Protein AF-A0A1H6C668-F1 (afdb_monomer_lite)

Foldseek 3Di:
DWAWPDKDWDDWDQDPNKIKTWIWTDTPPDPFIKIWIWIQPPDPPVDDDPDARPIATDWMWTQPPPVPDPPPD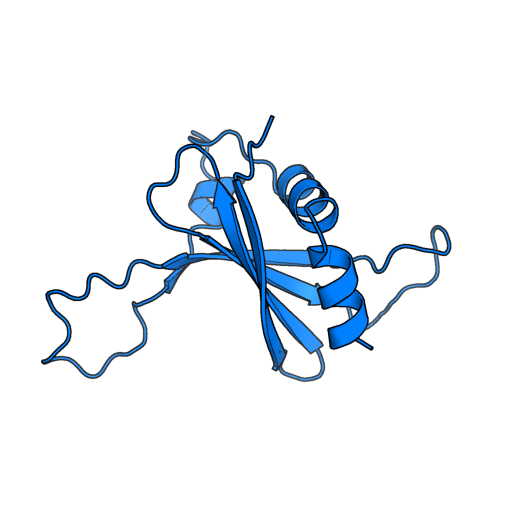PDPPPRTHGCRCVCDVDPPNVVPDHRVVVVVCNCPGDCHVVVCVVSVD

Secondary structure (DSSP, 8-state):
---EEEEEEEEEEEETTEEEEEEEEEETT-SS-EEEEEE--S-----S-TT---PEEEEEEEE---TTS-SS---TTSSEEE-HIIIII-TT-TT---HHHHHHHHHHSTTHHHHHHHHT-

pLDDT: mean 71.66, std 15.41, range [38.56, 89.88]

Sequence (121 aa):
MTNIKHARVTRITNHKDTKVADVEFAVEGFDKPLLAKFEKPHEASSSGSAGEASFKLGPVYRNDADLALDWYNNNLHDAYEDITAELFYSSTNLYGLQKDQLEASLLEHGDVKRELEEGFS

Radius of gyration: 15.55 Å; chains: 1; bounding box: 36×43×34 Å

Structure (mmCIF, N/CA/C/O backbone):
data_AF-A0A1H6C668-F1
#
_entry.id   AF-A0A1H6C668-F1
#
loop_
_atom_site.group_PDB
_atom_site.id
_atom_site.type_symbol
_atom_site.label_atom_id
_atom_site.label_alt_id
_atom_site.label_comp_id
_atom_site.label_asym_id
_atom_site.label_entity_id
_atom_site.label_seq_id
_atom_site.pdbx_PDB_ins_code
_atom_site.Cartn_x
_atom_site.Cartn_y
_atom_site.Cartn_z
_atom_site.occupancy
_atom_site.B_iso_or_equiv
_atom_site.auth_seq_id
_atom_site.auth_comp_id
_atom_site.auth_asym_id
_atom_site.auth_atom_id
_atom_site.pdbx_PDB_model_num
ATOM 1 N N . MET A 1 1 ? -0.512 10.952 -16.041 1.00 51.19 1 MET A N 1
ATOM 2 C CA . MET A 1 1 ? -1.691 10.258 -15.486 1.00 51.19 1 MET A CA 1
ATOM 3 C C . MET A 1 1 ? -1.217 8.893 -15.048 1.00 51.19 1 MET A C 1
ATOM 5 O O . MET A 1 1 ? -0.688 8.169 -15.882 1.00 51.19 1 MET A O 1
ATOM 9 N N . THR A 1 2 ? -1.311 8.591 -13.758 1.00 63.50 2 THR A N 1
ATOM 10 C CA . THR A 1 2 ? -0.965 7.271 -13.227 1.00 63.50 2 THR A CA 1
ATOM 11 C C . THR A 1 2 ? -2.003 6.271 -13.710 1.00 63.50 2 THR A C 1
ATOM 13 O O . THR A 1 2 ? -3.163 6.362 -13.320 1.00 63.50 2 THR A O 1
ATOM 16 N N . ASN A 1 3 ? -1.614 5.352 -14.589 1.00 74.38 3 ASN A N 1
ATOM 17 C CA . ASN A 1 3 ? -2.539 4.364 -15.130 1.00 74.38 3 ASN A CA 1
ATOM 18 C C . ASN A 1 3 ? -2.513 3.123 -14.233 1.00 74.38 3 ASN A C 1
ATOM 20 O O . ASN A 1 3 ? -1.665 2.240 -14.389 1.00 74.38 3 ASN A O 1
ATOM 24 N N . ILE A 1 4 ? -3.405 3.097 -13.243 1.00 82.56 4 ILE A N 1
ATOM 25 C CA . ILE A 1 4 ? -3.594 1.928 -12.384 1.00 82.56 4 ILE A CA 1
ATOM 26 C C . ILE A 1 4 ? -4.446 0.922 -13.159 1.00 82.56 4 ILE A C 1
ATOM 28 O O . ILE A 1 4 ? -5.573 1.214 -13.549 1.00 82.56 4 ILE A O 1
ATOM 32 N N . LYS A 1 5 ? -3.881 -0.256 -13.426 1.00 84.69 5 LYS A N 1
ATOM 33 C CA . LYS A 1 5 ? -4.561 -1.348 -14.134 1.00 84.69 5 LYS A CA 1
ATOM 34 C C . LYS A 1 5 ? -5.534 -2.088 -13.224 1.00 84.69 5 LYS A C 1
ATOM 36 O O . LYS A 1 5 ? -6.561 -2.575 -13.688 1.00 84.69 5 LYS A O 1
ATOM 41 N N . HIS A 1 6 ? -5.165 -2.228 -11.955 1.00 84.81 6 HIS A N 1
ATOM 42 C CA . HIS A 1 6 ? -5.969 -2.890 -10.939 1.00 84.81 6 HIS A CA 1
ATOM 43 C C . HIS A 1 6 ? -5.541 -2.414 -9.553 1.00 84.81 6 HIS A C 1
ATOM 45 O O . HIS A 1 6 ? -4.350 -2.183 -9.343 1.00 84.81 6 HIS A O 1
ATOM 51 N N . ALA A 1 7 ? -6.479 -2.326 -8.613 1.00 88.19 7 ALA A N 1
ATOM 52 C CA . ALA A 1 7 ? -6.204 -2.165 -7.191 1.00 88.19 7 ALA A CA 1
ATOM 53 C C . ALA A 1 7 ? -7.225 -2.958 -6.368 1.00 88.19 7 ALA A C 1
ATOM 55 O O . ALA A 1 7 ? -8.405 -2.985 -6.715 1.00 88.19 7 ALA A O 1
ATOM 56 N N . ARG A 1 8 ? -6.764 -3.606 -5.297 1.00 88.56 8 ARG A N 1
ATOM 57 C CA . ARG A 1 8 ? -7.602 -4.378 -4.371 1.00 88.56 8 ARG A CA 1
ATOM 58 C C . ARG A 1 8 ? -7.037 -4.362 -2.961 1.00 88.56 8 ARG A C 1
ATOM 60 O O . ARG A 1 8 ? -5.817 -4.382 -2.782 1.00 88.56 8 ARG A O 1
ATOM 67 N N . VAL A 1 9 ? -7.906 -4.401 -1.957 1.00 88.75 9 VAL A N 1
ATOM 68 C CA . VAL A 1 9 ? -7.463 -4.607 -0.576 1.00 88.75 9 VAL A CA 1
ATOM 69 C C . VAL A 1 9 ? -7.150 -6.091 -0.382 1.00 88.75 9 VAL A C 1
ATOM 71 O O . VAL 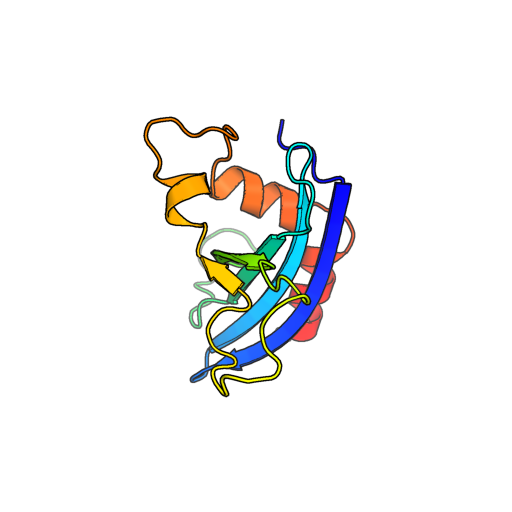A 1 9 ? -7.995 -6.952 -0.603 1.00 88.75 9 VAL A O 1
ATOM 74 N N . THR A 1 10 ? -5.918 -6.424 -0.001 1.00 85.25 10 THR A N 1
ATOM 75 C CA . THR A 1 10 ? -5.507 -7.827 0.188 1.00 85.25 10 THR A CA 1
ATOM 76 C C . THR A 1 10 ? -5.561 -8.252 1.640 1.00 85.25 10 THR A C 1
ATOM 78 O O . THR A 1 10 ? -5.867 -9.406 1.947 1.00 85.25 10 THR A O 1
ATOM 81 N N . ARG A 1 11 ? -5.253 -7.331 2.552 1.00 83.12 11 ARG A N 1
ATOM 82 C CA . ARG A 1 11 ? -5.180 -7.630 3.975 1.00 83.12 11 ARG A CA 1
ATOM 83 C C . ARG A 1 11 ? -5.524 -6.408 4.794 1.00 83.12 11 ARG A C 1
ATOM 85 O O . ARG A 1 11 ? -5.121 -5.304 4.466 1.00 83.12 11 ARG A O 1
ATOM 92 N N . ILE A 1 12 ? -6.212 -6.622 5.907 1.00 85.06 12 ILE A N 1
ATOM 93 C CA . ILE A 1 12 ? -6.452 -5.596 6.918 1.00 85.06 12 ILE A CA 1
ATOM 94 C C . ILE A 1 12 ? -5.993 -6.170 8.249 1.00 85.06 12 ILE A C 1
ATOM 96 O O . ILE A 1 12 ? -6.313 -7.304 8.607 1.00 85.06 12 ILE A O 1
ATOM 100 N N . THR A 1 13 ? -5.172 -5.412 8.958 1.00 81.31 13 THR A N 1
ATOM 101 C CA . THR A 1 13 ? -4.471 -5.852 10.159 1.00 81.31 13 THR A CA 1
ATOM 102 C C . THR A 1 13 ? -4.449 -4.740 11.190 1.00 81.31 13 THR A C 1
ATOM 104 O O . THR A 1 13 ? -4.266 -3.573 10.868 1.00 81.31 13 THR A O 1
ATOM 107 N N . ASN A 1 14 ? -4.580 -5.110 12.459 1.00 80.00 14 ASN A N 1
ATOM 108 C CA . ASN A 1 14 ? -4.424 -4.169 13.560 1.00 80.00 14 ASN A CA 1
ATOM 109 C C . ASN A 1 14 ? -2.975 -4.221 14.036 1.00 80.00 14 ASN A C 1
ATOM 111 O O . ASN A 1 14 ? -2.523 -5.252 14.537 1.00 80.00 14 ASN A O 1
ATOM 115 N N . HIS A 1 15 ? -2.240 -3.126 13.873 1.00 71.88 15 HIS A N 1
ATOM 116 C CA . HIS A 1 15 ? -0.862 -3.007 14.324 1.00 71.88 15 HIS A CA 1
ATOM 117 C C . HIS A 1 15 ? -0.751 -1.900 15.373 1.00 71.88 15 HIS A C 1
ATOM 119 O O . HIS A 1 15 ? -0.854 -0.720 15.054 1.00 71.88 15 HIS A O 1
ATOM 125 N N . LYS A 1 16 ? -0.500 -2.293 16.631 1.00 66.50 16 LYS A N 1
ATOM 126 C CA . LYS A 1 16 ? -0.309 -1.378 17.775 1.00 66.50 16 LYS A CA 1
ATOM 127 C C . LYS A 1 16 ? -1.438 -0.346 17.922 1.00 66.50 16 LYS A C 1
ATOM 129 O O . LYS A 1 16 ? -1.162 0.843 18.009 1.00 66.50 16 LYS A O 1
ATOM 134 N N . ASP A 1 17 ? -2.685 -0.819 17.936 1.00 71.06 17 ASP A N 1
ATOM 135 C CA . ASP A 1 17 ? -3.907 0.006 18.042 1.00 71.06 17 ASP A CA 1
ATOM 136 C C . ASP A 1 17 ? -4.258 0.830 16.784 1.00 71.06 17 ASP A C 1
ATOM 138 O O . ASP A 1 17 ? -5.356 1.362 16.665 1.00 71.06 17 ASP A O 1
ATOM 142 N N . THR A 1 18 ? -3.385 0.839 15.774 1.00 72.94 18 THR A N 1
ATOM 143 C CA . THR A 1 18 ? -3.674 1.422 14.462 1.00 72.94 18 THR A CA 1
ATOM 144 C C . THR A 1 18 ? -4.175 0.344 13.507 1.00 72.94 18 THR A C 1
ATOM 146 O O . THR A 1 18 ? -3.514 -0.677 13.292 1.00 72.94 18 THR A O 1
ATOM 149 N N . LYS A 1 19 ? -5.337 0.569 12.889 1.00 80.50 19 LYS A N 1
ATOM 150 C CA . LYS A 1 19 ? -5.782 -0.245 11.755 1.00 80.50 19 LYS A CA 1
ATOM 151 C C . LYS A 1 19 ? -4.915 0.081 10.537 1.00 80.50 19 LYS A C 1
ATOM 153 O O . LYS A 1 19 ? -4.741 1.250 10.193 1.00 80.50 19 LYS A O 1
ATOM 158 N N . VAL A 1 20 ? -4.368 -0.950 9.904 1.00 85.38 20 VAL A N 1
ATOM 159 C CA . VAL A 1 20 ? -3.525 -0.854 8.710 1.00 85.38 20 VAL A CA 1
ATOM 160 C C . VAL A 1 20 ? -4.037 -1.844 7.675 1.00 85.38 20 VAL A C 1
ATOM 162 O O . VAL A 1 20 ? -4.244 -3.014 7.988 1.00 85.38 20 VAL A O 1
ATOM 165 N N . ALA A 1 21 ? -4.198 -1.403 6.439 1.00 87.94 21 ALA A N 1
ATOM 166 C CA . ALA A 1 21 ? -4.525 -2.256 5.314 1.00 87.94 21 ALA A CA 1
ATOM 167 C C . ALA A 1 21 ? -3.400 -2.295 4.298 1.00 87.94 21 ALA A C 1
ATOM 169 O O . ALA A 1 21 ? -2.687 -1.320 4.099 1.00 87.94 21 ALA A O 1
ATOM 170 N N . ASP A 1 22 ? -3.279 -3.435 3.646 1.00 88.12 22 ASP A N 1
ATOM 171 C CA . ASP A 1 22 ? -2.402 -3.659 2.521 1.00 88.12 22 ASP A CA 1
ATOM 172 C C . ASP A 1 22 ? -3.270 -3.662 1.257 1.00 88.12 22 ASP A C 1
ATOM 174 O O . ASP A 1 22 ? -4.212 -4.450 1.127 1.00 88.12 22 ASP A O 1
ATOM 178 N N . VAL A 1 23 ? -2.967 -2.756 0.335 1.00 89.06 23 VAL A N 1
ATOM 179 C CA . VAL A 1 23 ? -3.648 -2.592 -0.950 1.00 89.06 23 VAL A CA 1
ATOM 180 C C . VAL A 1 23 ? -2.679 -2.993 -2.042 1.00 89.06 23 VAL A C 1
ATOM 182 O O . VAL A 1 23 ? -1.653 -2.351 -2.240 1.00 89.06 23 VAL A O 1
ATOM 185 N N . GLU A 1 24 ? -2.990 -4.067 -2.752 1.00 89.88 24 GLU A N 1
ATOM 186 C CA . GLU A 1 24 ? -2.210 -4.492 -3.907 1.00 89.88 24 GLU A CA 1
ATOM 187 C C . GLU A 1 24 ? -2.719 -3.773 -5.148 1.00 89.88 24 GLU A C 1
ATOM 189 O O . GLU A 1 24 ? -3.922 -3.750 -5.407 1.00 89.88 24 GLU A O 1
ATOM 194 N N . PHE A 1 25 ? -1.812 -3.201 -5.930 1.00 88.19 25 PHE A N 1
ATOM 195 C CA . PHE A 1 25 ? -2.151 -2.482 -7.143 1.00 88.19 25 PHE A CA 1
ATOM 196 C C . PHE A 1 25 ? -1.107 -2.682 -8.240 1.00 88.19 25 PHE A C 1
ATOM 198 O O . PHE A 1 25 ? 0.087 -2.812 -7.988 1.00 88.19 25 PHE A O 1
ATOM 205 N N . ALA A 1 26 ? -1.564 -2.701 -9.486 1.00 87.06 26 ALA A N 1
ATOM 206 C CA . ALA A 1 26 ? -0.718 -2.804 -10.664 1.00 87.06 26 ALA A CA 1
ATOM 207 C C . ALA A 1 26 ? -0.729 -1.471 -11.410 1.00 87.06 26 ALA A C 1
ATOM 209 O O . ALA A 1 26 ? -1.796 -0.961 -11.750 1.00 87.06 26 ALA A O 1
ATOM 210 N N . VAL A 1 27 ? 0.449 -0.921 -11.697 1.00 83.56 27 VAL A N 1
ATOM 211 C CA . VAL A 1 27 ? 0.604 0.328 -12.455 1.00 83.56 27 VAL A CA 1
ATOM 212 C C . VAL A 1 27 ? 1.284 0.034 -13.780 1.00 83.56 27 VAL A C 1
ATOM 214 O O . VAL A 1 27 ? 2.177 -0.807 -13.874 1.00 83.56 27 VAL A O 1
ATOM 217 N N . GLU A 1 28 ? 0.859 0.730 -14.825 1.00 79.62 28 GLU A N 1
ATOM 218 C CA . GLU A 1 28 ? 1.531 0.686 -16.116 1.00 79.62 28 GLU A CA 1
ATOM 219 C C . GLU A 1 28 ? 2.994 1.148 -16.000 1.00 79.62 28 GLU A C 1
ATOM 221 O O . GLU A 1 28 ? 3.270 2.253 -15.542 1.00 79.62 28 GLU A O 1
ATOM 226 N N . GLY A 1 29 ? 3.929 0.276 -16.387 1.00 76.50 29 GLY A N 1
ATOM 227 C CA . GLY A 1 29 ? 5.373 0.472 -16.205 1.00 76.50 29 GLY A CA 1
ATOM 228 C C . GLY A 1 29 ? 6.009 -0.514 -15.221 1.00 76.50 29 GLY A C 1
ATOM 229 O O . GLY A 1 29 ? 7.213 -0.737 -15.296 1.00 76.50 29 GLY A O 1
ATOM 230 N N . PHE A 1 30 ? 5.207 -1.162 -14.370 1.00 76.38 30 PHE A N 1
ATOM 231 C CA . PHE A 1 30 ? 5.654 -2.246 -13.496 1.00 76.38 30 PHE A CA 1
ATOM 232 C C . PHE A 1 30 ? 5.222 -3.603 -14.056 1.00 76.38 30 PHE A C 1
ATOM 234 O O . PHE A 1 30 ? 4.077 -3.779 -14.475 1.00 76.38 30 PHE A O 1
ATOM 241 N N . ASP A 1 31 ? 6.147 -4.563 -14.059 1.00 76.06 31 ASP A N 1
ATOM 242 C CA . ASP A 1 31 ? 5.884 -5.941 -14.497 1.00 76.06 31 ASP A CA 1
ATOM 243 C C . ASP A 1 31 ? 5.161 -6.757 -13.408 1.00 76.06 31 ASP A C 1
ATOM 245 O O . ASP A 1 31 ? 4.307 -7.595 -13.694 1.00 76.06 31 ASP A O 1
ATOM 249 N N . LYS A 1 32 ? 5.446 -6.443 -12.137 1.00 81.88 32 LYS A N 1
ATOM 250 C CA . LYS A 1 32 ? 4.861 -7.076 -10.949 1.00 81.88 32 LYS A CA 1
ATOM 251 C C . LYS A 1 32 ? 3.921 -6.108 -10.211 1.00 81.88 32 LYS A C 1
ATOM 253 O O . LYS A 1 32 ? 4.153 -4.897 -10.249 1.00 81.88 32 LYS A O 1
ATOM 258 N N . PRO A 1 33 ? 2.882 -6.610 -9.519 1.00 85.25 33 PRO A N 1
ATOM 259 C CA . PRO A 1 33 ? 2.043 -5.776 -8.667 1.00 85.25 33 PRO A CA 1
ATOM 260 C C . PRO A 1 33 ? 2.835 -5.216 -7.475 1.00 85.25 33 PRO A C 1
ATOM 262 O O . PRO A 1 33 ? 3.775 -5.833 -6.969 1.00 85.25 33 PRO A O 1
ATOM 265 N N . LEU A 1 34 ? 2.424 -4.032 -7.034 1.00 87.06 34 LEU A N 1
ATOM 266 C CA . LEU A 1 34 ? 2.949 -3.316 -5.878 1.00 87.06 34 LEU A CA 1
ATOM 267 C C . LEU A 1 34 ? 1.958 -3.402 -4.718 1.00 87.06 34 LEU A C 1
ATOM 269 O O . LEU A 1 34 ? 0.768 -3.627 -4.920 1.00 87.06 34 LEU A O 1
ATOM 273 N N . LEU A 1 35 ? 2.440 -3.192 -3.499 1.00 88.25 35 LEU A N 1
ATOM 274 C CA . LEU A 1 35 ? 1.654 -3.254 -2.276 1.00 88.25 35 LEU A CA 1
ATOM 275 C C . LEU A 1 35 ? 1.782 -1.938 -1.511 1.00 88.25 35 LEU A C 1
ATOM 2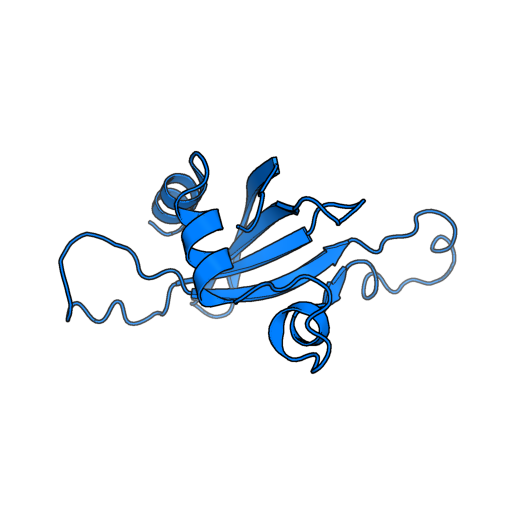77 O O . LEU A 1 35 ? 2.835 -1.630 -0.968 1.00 88.25 35 LEU A O 1
ATOM 281 N N . ALA A 1 36 ? 0.712 -1.161 -1.446 1.00 88.31 36 ALA A N 1
ATOM 282 C CA . ALA A 1 36 ? 0.627 0.063 -0.665 1.00 88.31 36 ALA A CA 1
ATOM 283 C C . ALA A 1 36 ? 0.046 -0.231 0.716 1.00 88.31 36 ALA A C 1
ATOM 285 O O . ALA A 1 36 ? -1.028 -0.820 0.825 1.00 88.31 36 ALA A O 1
ATOM 286 N N . LYS A 1 37 ? 0.703 0.237 1.777 1.00 88.00 37 LYS A N 1
ATOM 287 C CA . LYS A 1 37 ? 0.076 0.285 3.099 1.00 88.00 37 LYS A CA 1
ATOM 288 C C . LYS A 1 37 ? -0.830 1.498 3.209 1.00 88.00 37 LYS A C 1
ATOM 290 O O . LYS A 1 37 ? -0.429 2.593 2.847 1.00 88.00 37 LYS A O 1
ATOM 295 N N . PHE A 1 38 ? -2.013 1.317 3.770 1.00 87.62 38 PHE A N 1
ATOM 296 C CA . PHE A 1 38 ? -2.925 2.379 4.164 1.00 87.62 38 PHE A CA 1
ATOM 297 C C . PHE A 1 38 ? -3.148 2.311 5.661 1.00 87.62 38 PHE A C 1
ATOM 299 O O . PHE A 1 38 ? -3.450 1.255 6.209 1.00 87.62 38 PHE A O 1
ATOM 306 N N . GLU A 1 39 ? -3.016 3.441 6.332 1.00 85.81 39 GLU A N 1
ATOM 307 C CA . GLU A 1 39 ? -3.284 3.565 7.758 1.00 85.81 39 GLU A CA 1
ATOM 308 C C . GLU A 1 39 ? -4.425 4.554 7.985 1.00 85.81 39 GLU A C 1
ATOM 310 O O . GLU A 1 39 ? -4.573 5.547 7.268 1.00 85.81 39 GLU A O 1
ATOM 315 N N . LYS A 1 40 ? -5.244 4.279 9.000 1.00 79.12 40 LYS A N 1
ATOM 316 C CA . LYS A 1 40 ? -6.248 5.231 9.470 1.00 79.12 40 LYS A CA 1
ATOM 317 C C . LYS A 1 40 ? -5.664 5.935 10.687 1.00 79.12 40 LYS A C 1
ATOM 319 O O . LYS A 1 40 ? -5.412 5.258 11.687 1.00 79.12 40 LYS A O 1
ATOM 324 N N . PRO A 1 41 ? -5.418 7.254 10.626 1.00 67.75 41 PRO A N 1
ATOM 325 C CA . PRO A 1 41 ? -4.951 7.981 11.794 1.00 67.75 41 PRO A CA 1
ATOM 326 C C . PRO A 1 41 ? -5.971 7.821 12.930 1.00 67.75 41 PRO A C 1
ATOM 328 O O . PRO A 1 41 ? -7.176 7.958 12.720 1.00 67.75 41 PRO A O 1
ATOM 331 N N . HIS A 1 42 ? -5.476 7.497 14.129 1.00 56.31 42 HIS A N 1
ATOM 332 C CA . HIS A 1 42 ? -6.293 7.267 15.329 1.00 56.31 42 HIS A CA 1
ATOM 333 C C . HIS A 1 42 ? -7.171 8.491 15.655 1.00 56.31 42 HIS A C 1
ATOM 335 O O . HIS A 1 42 ? -8.286 8.358 16.160 1.00 56.31 42 HIS A O 1
ATOM 341 N N . GLU A 1 43 ? -6.710 9.692 15.317 1.00 51.97 43 GLU A N 1
ATOM 342 C CA . GLU A 1 43 ? -7.529 10.892 15.363 1.00 51.97 43 GLU A CA 1
ATOM 343 C C . GLU A 1 43 ? -8.138 11.129 13.985 1.00 51.97 43 GLU A C 1
ATOM 345 O O . GLU A 1 43 ? -7.570 11.819 13.138 1.00 51.97 43 GLU A O 1
ATOM 350 N N . ALA A 1 44 ? -9.337 10.587 13.770 1.00 50.62 44 ALA A N 1
ATOM 351 C CA . ALA A 1 44 ? -10.289 11.220 12.873 1.00 50.62 44 ALA A CA 1
ATOM 352 C C . ALA A 1 44 ? -10.590 12.607 13.461 1.00 50.62 44 ALA A C 1
ATOM 354 O O . ALA A 1 44 ? -11.572 12.800 14.178 1.00 50.62 44 ALA A O 1
ATOM 355 N N . SER A 1 45 ? -9.683 13.562 13.237 1.00 44.00 45 SER A N 1
ATOM 356 C CA . SER A 1 45 ? -9.928 14.963 13.522 1.00 44.00 45 SER A CA 1
ATOM 357 C C . SER A 1 45 ? -11.052 15.359 12.585 1.00 44.00 45 SER A C 1
ATOM 359 O O . SER A 1 45 ? -10.860 15.609 11.399 1.00 44.00 45 SER A O 1
ATOM 361 N N . SER A 1 46 ? -12.264 15.299 13.125 1.00 51.44 46 SER A N 1
ATOM 362 C CA . SER A 1 46 ? -13.489 15.775 12.516 1.00 51.44 46 SER A CA 1
ATOM 363 C C . SER A 1 46 ? -13.397 17.299 12.421 1.00 51.44 46 SER A C 1
ATOM 365 O O . SER A 1 46 ? -14.052 18.028 13.158 1.00 51.44 46 SER A O 1
ATOM 367 N N . SER A 1 47 ? -12.511 17.786 11.559 1.00 46.72 47 SER A N 1
ATOM 368 C CA . SER A 1 47 ? -12.298 19.195 11.273 1.00 46.72 47 SER A CA 1
ATOM 369 C C . SER A 1 47 ? -11.870 19.321 9.816 1.00 46.72 47 SER A C 1
ATOM 371 O O . SER A 1 47 ? -10.691 19.412 9.490 1.00 46.72 47 SER A O 1
ATOM 373 N N . GLY A 1 48 ? -12.865 19.263 8.932 1.00 43.03 48 GLY A N 1
ATOM 374 C CA . GLY A 1 48 ? -12.687 19.489 7.502 1.00 43.03 48 GLY A CA 1
ATOM 375 C C . GLY A 1 48 ? -13.521 18.546 6.650 1.00 43.03 48 GLY A C 1
ATOM 376 O O . GLY A 1 48 ? -12.991 17.593 6.105 1.00 43.03 48 GLY A O 1
ATOM 377 N N . SER A 1 49 ? -14.812 18.861 6.524 1.00 38.56 49 SER A N 1
ATOM 378 C CA . SER A 1 49 ? -15.792 18.221 5.632 1.00 38.56 49 SER A CA 1
ATOM 379 C C . SER A 1 49 ? -16.175 16.777 5.980 1.00 38.56 49 SER A C 1
ATOM 381 O O . SER A 1 49 ? -15.413 15.827 5.851 1.00 38.56 49 SER A O 1
ATOM 383 N N . ALA A 1 50 ? -17.427 16.617 6.407 1.00 41.56 50 ALA A N 1
ATOM 384 C CA . ALA A 1 50 ? -18.074 15.325 6.560 1.00 41.56 50 ALA A CA 1
ATOM 385 C C . ALA A 1 50 ? -17.989 14.520 5.250 1.00 41.56 50 ALA A C 1
ATOM 387 O O . ALA A 1 50 ? -18.514 14.971 4.233 1.00 41.56 50 ALA A O 1
ATOM 388 N N . GLY A 1 51 ? -17.378 13.331 5.286 1.00 42.81 51 GLY A N 1
ATOM 389 C CA . GLY A 1 51 ? -17.620 12.305 4.267 1.00 42.81 51 GLY A CA 1
ATOM 390 C C . GLY A 1 51 ? -16.428 11.512 3.742 1.00 42.81 51 GLY A C 1
ATOM 391 O O . GLY A 1 51 ? -16.662 10.551 3.021 1.00 42.81 51 GLY A O 1
ATOM 392 N N . GLU A 1 52 ? -15.180 11.839 4.078 1.00 48.00 52 GLU A N 1
ATOM 393 C CA . GLU A 1 52 ? -14.043 11.056 3.577 1.00 48.00 52 GLU A CA 1
ATOM 394 C C . GLU A 1 52 ? -13.136 10.641 4.722 1.00 48.00 52 GLU A C 1
ATOM 396 O O . GLU A 1 52 ? -12.423 11.457 5.304 1.00 48.00 52 GLU A O 1
ATOM 401 N N . ALA A 1 53 ? -13.176 9.352 5.064 1.00 53.88 53 ALA A N 1
ATOM 402 C CA . ALA A 1 53 ? -12.133 8.739 5.864 1.00 53.88 53 ALA A CA 1
ATOM 403 C C . ALA A 1 53 ? -10.780 9.089 5.223 1.00 53.88 53 ALA A C 1
ATOM 405 O O . ALA A 1 53 ? -10.475 8.646 4.118 1.00 53.88 53 ALA A O 1
ATOM 406 N N . SER A 1 54 ? -10.001 9.945 5.888 1.00 65.25 54 SER A N 1
ATOM 407 C CA . SER A 1 54 ? -8.695 10.392 5.402 1.00 65.25 54 SER A CA 1
ATOM 408 C C . SER A 1 54 ? -7.684 9.263 5.618 1.00 65.25 54 SER A C 1
ATOM 410 O O . SER A 1 54 ? -6.888 9.290 6.558 1.00 65.25 54 SER A O 1
ATOM 412 N N . PHE A 1 55 ? -7.795 8.201 4.817 1.00 78.44 55 PHE A N 1
ATOM 413 C CA . PHE A 1 55 ? -6.804 7.134 4.776 1.00 78.44 55 PHE A CA 1
ATOM 414 C C . PHE A 1 55 ? -5.483 7.726 4.321 1.00 78.44 55 PHE A C 1
ATOM 416 O O . PHE A 1 55 ? -5.439 8.467 3.345 1.00 78.44 55 PHE A O 1
ATOM 423 N N . LYS A 1 56 ? -4.411 7.387 5.027 1.00 82.25 56 LYS A N 1
ATOM 424 C CA . LYS A 1 56 ? -3.081 7.874 4.700 1.00 82.25 56 LYS A CA 1
ATOM 425 C C . LYS A 1 56 ? -2.296 6.769 4.022 1.00 82.25 56 LYS A C 1
ATOM 427 O O . LYS A 1 56 ? -2.148 5.680 4.581 1.00 82.25 56 LYS A O 1
ATOM 432 N N . LEU A 1 57 ? -1.759 7.067 2.845 1.00 84.62 57 LEU A N 1
ATOM 433 C CA . LEU A 1 57 ? -0.828 6.194 2.155 1.00 84.62 57 LEU A CA 1
ATOM 434 C C . LEU A 1 57 ? 0.479 6.127 2.959 1.00 84.62 57 LEU A C 1
ATOM 436 O O . LEU A 1 57 ? 1.161 7.126 3.217 1.00 84.62 57 LEU A O 1
ATOM 440 N N . GLY A 1 58 ? 0.808 4.926 3.393 1.00 85.06 58 GLY A N 1
ATOM 441 C CA . GLY A 1 58 ? 2.046 4.546 4.046 1.00 85.06 58 GLY A CA 1
ATOM 442 C C . GLY A 1 58 ? 3.124 4.155 3.027 1.00 85.06 58 GLY A C 1
ATOM 443 O O . GLY A 1 58 ? 3.154 4.693 1.916 1.00 85.06 58 GLY A O 1
ATOM 444 N N . PRO A 1 59 ? 4.049 3.259 3.408 1.00 83.19 59 PRO A N 1
ATOM 445 C CA . PRO A 1 59 ? 5.068 2.744 2.501 1.00 83.19 59 PRO A CA 1
ATOM 446 C C . PRO A 1 59 ? 4.479 1.826 1.421 1.00 83.19 59 PRO A C 1
ATOM 448 O O . PRO A 1 59 ? 3.473 1.141 1.633 1.00 83.19 59 PRO A O 1
ATOM 451 N N . VAL A 1 60 ? 5.131 1.827 0.261 1.00 85.88 60 VAL A N 1
ATOM 452 C CA . VAL A 1 60 ? 4.842 0.987 -0.897 1.00 85.88 60 VAL A CA 1
ATOM 453 C C . VAL A 1 60 ? 5.961 -0.033 -1.063 1.00 85.88 60 VAL A C 1
ATOM 455 O O . VAL A 1 60 ? 7.134 0.317 -1.187 1.00 85.88 60 VAL A O 1
ATOM 458 N N . TYR A 1 61 ? 5.571 -1.297 -1.126 1.00 84.00 61 TYR A N 1
ATOM 459 C CA . TYR A 1 61 ? 6.460 -2.432 -1.282 1.00 84.00 61 TYR A CA 1
ATOM 460 C C . TYR A 1 61 ? 6.303 -3.058 -2.663 1.00 84.00 61 TYR A C 1
ATOM 462 O O . TYR A 1 61 ? 5.195 -3.145 -3.196 1.00 84.00 61 TYR A O 1
ATOM 470 N N . ARG A 1 62 ? 7.397 -3.554 -3.230 1.00 83.38 62 ARG A N 1
ATOM 471 C CA . ARG A 1 62 ? 7.381 -4.437 -4.396 1.00 83.38 62 ARG A CA 1
ATOM 472 C C . ARG A 1 62 ? 7.541 -5.870 -3.928 1.00 83.38 62 ARG A C 1
ATOM 474 O O . ARG A 1 62 ? 8.390 -6.153 -3.091 1.00 83.38 62 ARG A O 1
ATOM 481 N N . ASN A 1 63 ? 6.743 -6.778 -4.480 1.00 71.31 63 ASN A N 1
ATOM 482 C CA . ASN A 1 63 ? 6.972 -8.200 -4.273 1.00 71.31 63 ASN A CA 1
ATOM 483 C C . ASN A 1 63 ? 8.173 -8.631 -5.131 1.00 71.31 63 ASN A C 1
ATOM 485 O O . ASN A 1 63 ? 8.050 -8.777 -6.351 1.00 71.31 63 ASN A O 1
ATOM 489 N N . ASP A 1 64 ? 9.331 -8.782 -4.493 1.00 62.75 64 ASP A N 1
ATOM 490 C CA . ASP A 1 64 ? 10.562 -9.259 -5.127 1.00 62.75 64 ASP A CA 1
ATOM 491 C C . ASP A 1 64 ? 10.910 -10.688 -4.708 1.00 62.75 64 ASP A C 1
ATOM 493 O O . ASP A 1 64 ? 12.059 -11.102 -4.771 1.00 62.75 64 ASP A O 1
ATOM 497 N N . ALA A 1 65 ? 9.901 -11.477 -4.319 1.00 54.12 65 ALA A N 1
ATOM 498 C CA . ALA A 1 65 ? 10.079 -12.900 -4.076 1.00 54.12 65 ALA A CA 1
ATOM 499 C C . ALA A 1 65 ? 10.449 -13.612 -5.390 1.00 54.12 65 ALA A C 1
ATOM 501 O O . ALA A 1 65 ? 9.597 -14.133 -6.116 1.00 54.12 65 ALA A O 1
ATOM 502 N N . ASP A 1 66 ? 11.736 -13.620 -5.721 1.00 46.19 66 ASP A N 1
ATOM 503 C CA . ASP A 1 66 ? 12.299 -14.462 -6.759 1.00 46.19 66 ASP A CA 1
ATOM 504 C C . ASP A 1 66 ? 12.295 -15.899 -6.221 1.00 46.19 66 ASP A C 1
ATOM 506 O O . ASP A 1 66 ? 13.154 -16.333 -5.454 1.00 46.19 66 ASP A O 1
ATOM 510 N N . LEU A 1 67 ? 11.247 -16.642 -6.585 1.00 46.56 67 LEU A N 1
ATOM 511 C CA . LEU A 1 67 ? 10.952 -18.016 -6.151 1.00 46.56 67 LEU A CA 1
ATOM 512 C C . LEU A 1 67 ? 12.061 -19.043 -6.476 1.00 46.56 67 LEU A C 1
ATOM 514 O O . LEU A 1 67 ? 11.901 -20.230 -6.192 1.00 46.56 67 LEU A O 1
ATOM 518 N N . ALA A 1 68 ? 13.172 -18.621 -7.082 1.00 46.66 68 ALA A N 1
ATOM 519 C CA . ALA A 1 68 ? 14.229 -19.488 -7.574 1.00 46.66 68 ALA A CA 1
ATOM 520 C C . ALA A 1 68 ? 15.315 -19.840 -6.538 1.00 46.66 68 ALA A C 1
ATOM 522 O O . ALA A 1 68 ? 16.029 -20.820 -6.762 1.00 46.66 68 ALA A O 1
ATOM 523 N N . LEU A 1 69 ? 15.465 -19.110 -5.418 1.00 44.75 69 LEU A N 1
ATOM 524 C CA . LEU A 1 69 ? 16.688 -19.231 -4.601 1.00 44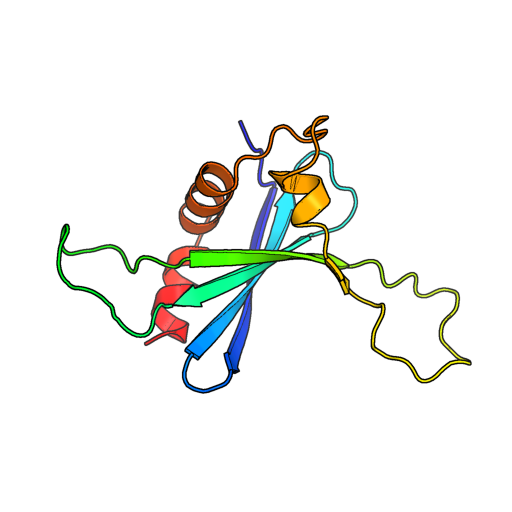.75 69 LEU A CA 1
ATOM 525 C C . LEU A 1 69 ? 16.541 -19.302 -3.069 1.00 44.75 69 LEU A C 1
ATOM 527 O O . LEU A 1 69 ? 17.546 -19.142 -2.389 1.00 44.75 69 LEU A O 1
ATOM 531 N N . ASP A 1 70 ? 15.366 -19.587 -2.500 1.00 42.28 70 ASP A N 1
ATOM 532 C CA . ASP A 1 70 ? 15.183 -19.443 -1.034 1.00 42.28 70 ASP A CA 1
ATOM 533 C C . ASP A 1 70 ? 14.906 -20.742 -0.252 1.00 42.28 70 ASP A C 1
ATOM 535 O O . ASP A 1 70 ? 14.483 -20.737 0.898 1.00 42.28 70 ASP A O 1
ATOM 539 N N . TRP A 1 71 ? 15.187 -21.911 -0.829 1.00 52.16 71 TRP A N 1
ATOM 540 C CA . TRP A 1 71 ? 14.984 -23.194 -0.135 1.00 52.16 71 TRP A CA 1
ATOM 541 C C . TRP A 1 71 ? 16.091 -23.543 0.877 1.00 52.16 71 TRP A C 1
ATOM 543 O O . TRP A 1 71 ? 16.027 -24.602 1.501 1.00 52.16 71 TRP A O 1
ATOM 553 N N . TYR A 1 72 ? 17.093 -22.673 1.070 1.00 49.31 72 TYR A N 1
ATOM 554 C CA . TYR A 1 72 ? 18.226 -22.950 1.963 1.00 49.31 72 TYR A CA 1
ATOM 555 C C . TYR A 1 72 ? 18.487 -21.898 3.050 1.00 49.31 72 TYR A C 1
ATOM 557 O O . TYR A 1 72 ? 19.280 -22.163 3.952 1.00 49.31 72 TYR A O 1
ATOM 565 N N . ASN A 1 73 ? 17.825 -20.737 3.032 1.00 41.66 73 ASN A N 1
ATOM 566 C CA . ASN A 1 73 ? 18.056 -19.708 4.043 1.00 41.66 73 ASN A CA 1
ATOM 567 C C . ASN A 1 73 ? 16.732 -19.273 4.666 1.00 41.66 73 ASN A C 1
ATOM 569 O O . ASN A 1 73 ? 15.893 -18.651 4.038 1.00 41.66 73 ASN A O 1
ATOM 573 N N . ASN A 1 74 ? 16.537 -19.638 5.928 1.00 43.31 74 ASN A N 1
ATOM 574 C CA . ASN A 1 74 ? 15.367 -19.295 6.722 1.00 43.31 74 ASN A CA 1
ATOM 575 C C . ASN A 1 74 ? 15.388 -17.800 7.078 1.00 43.31 74 ASN A C 1
ATOM 577 O O . ASN A 1 74 ? 15.677 -17.438 8.217 1.00 43.31 74 ASN A O 1
ATOM 581 N N . ASN A 1 75 ? 15.125 -16.937 6.100 1.00 41.94 75 ASN A N 1
ATOM 582 C CA . ASN A 1 75 ? 14.905 -15.521 6.329 1.00 41.94 75 ASN A CA 1
ATOM 583 C C . ASN A 1 75 ? 13.813 -15.027 5.373 1.00 41.94 75 ASN A C 1
ATOM 585 O O . ASN A 1 75 ? 14.072 -14.362 4.381 1.00 41.94 75 ASN A O 1
ATOM 589 N N . LEU A 1 76 ? 12.563 -15.305 5.755 1.00 45.41 76 LEU A N 1
ATOM 590 C CA . LEU A 1 76 ? 11.293 -14.754 5.244 1.00 45.41 76 LEU A CA 1
ATOM 591 C C . LEU A 1 76 ? 11.225 -13.201 5.169 1.00 45.41 76 LEU A C 1
ATOM 593 O O . LEU A 1 76 ? 10.140 -12.635 5.055 1.00 45.41 76 LEU A O 1
ATOM 597 N N . HIS A 1 77 ? 12.353 -12.504 5.299 1.00 46.75 77 HIS A N 1
ATOM 598 C CA . HIS A 1 77 ? 12.478 -11.064 5.478 1.00 46.75 77 HIS A CA 1
ATOM 599 C C . HIS A 1 77 ? 12.624 -10.284 4.161 1.00 46.75 77 HIS A C 1
ATOM 601 O O . HIS A 1 77 ? 12.373 -9.086 4.172 1.00 46.75 77 HIS A O 1
ATOM 607 N N . ASP A 1 78 ? 12.961 -10.940 3.043 1.00 49.38 78 ASP A N 1
ATOM 608 C CA . ASP A 1 78 ? 13.316 -10.260 1.779 1.00 49.38 78 ASP A CA 1
ATOM 609 C C . ASP A 1 78 ? 12.266 -10.395 0.655 1.00 49.38 78 ASP A C 1
ATOM 611 O O . ASP A 1 78 ? 12.500 -10.024 -0.486 1.00 49.38 78 ASP A O 1
ATOM 615 N N . ALA A 1 79 ? 11.067 -10.913 0.945 1.00 58.09 79 ALA A N 1
ATOM 616 C CA . ALA A 1 79 ? 10.030 -11.085 -0.085 1.00 58.09 79 ALA A CA 1
ATOM 617 C C . ALA A 1 79 ? 9.394 -9.759 -0.562 1.00 58.09 79 ALA A C 1
ATOM 619 O O . ALA A 1 79 ? 8.736 -9.724 -1.606 1.00 58.09 79 ALA A O 1
ATOM 620 N N . TYR A 1 80 ? 9.553 -8.681 0.212 1.00 66.62 80 TYR A N 1
ATOM 621 C CA . TYR A 1 80 ? 8.954 -7.375 -0.052 1.00 66.62 80 TYR A CA 1
ATOM 622 C C . TYR A 1 80 ? 9.999 -6.268 0.098 1.00 66.62 80 TYR A C 1
ATOM 624 O O . TYR A 1 80 ? 10.415 -5.951 1.211 1.00 66.62 80 TYR A O 1
ATOM 632 N N . GLU A 1 81 ? 10.387 -5.659 -1.019 1.00 75.56 81 GLU A N 1
ATOM 633 C CA . GLU A 1 81 ? 11.329 -4.541 -1.061 1.00 75.56 81 GLU A CA 1
ATOM 634 C C . GLU A 1 81 ? 10.574 -3.214 -0.888 1.00 75.56 81 GLU A C 1
ATOM 636 O O . GLU A 1 81 ? 9.604 -2.958 -1.604 1.00 75.56 81 GLU A O 1
ATOM 641 N N . ASP A 1 82 ? 10.984 -2.361 0.060 1.00 80.94 82 ASP A N 1
ATOM 642 C CA . ASP A 1 82 ? 10.426 -1.007 0.198 1.00 80.94 82 ASP A CA 1
ATOM 643 C C . ASP A 1 82 ? 10.942 -0.110 -0.930 1.00 80.94 82 ASP A C 1
ATOM 645 O O . ASP A 1 82 ? 12.092 0.324 -0.927 1.00 80.94 82 ASP A O 1
ATOM 649 N N . ILE A 1 83 ? 10.064 0.204 -1.879 1.00 80.50 83 ILE A N 1
ATOM 650 C CA . ILE A 1 83 ? 10.378 1.077 -3.015 1.00 80.50 83 ILE A CA 1
ATOM 651 C C . ILE A 1 83 ? 9.809 2.487 -2.827 1.00 80.50 83 ILE A C 1
ATOM 653 O O . ILE A 1 83 ? 9.852 3.300 -3.745 1.00 80.50 83 ILE A O 1
ATOM 657 N N . THR A 1 84 ? 9.295 2.819 -1.638 1.00 81.38 84 THR A N 1
ATOM 658 C CA . THR A 1 84 ? 8.742 4.145 -1.309 1.00 81.38 84 THR A CA 1
ATOM 659 C C . THR A 1 84 ? 9.727 5.270 -1.629 1.00 81.38 84 TH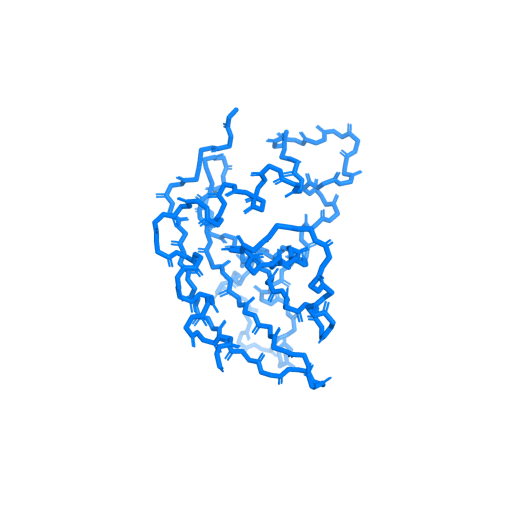R A C 1
ATOM 661 O O . THR A 1 84 ? 9.365 6.278 -2.241 1.00 81.38 84 THR A O 1
ATOM 664 N N . ALA A 1 85 ? 10.991 5.097 -1.232 1.00 76.56 85 ALA A N 1
ATOM 665 C CA . ALA A 1 85 ? 12.049 6.063 -1.501 1.00 76.56 85 ALA A CA 1
ATOM 666 C C . ALA A 1 85 ? 12.328 6.207 -3.005 1.00 76.56 85 ALA A C 1
ATOM 668 O O . ALA A 1 85 ? 12.461 7.323 -3.505 1.00 76.56 85 ALA A O 1
ATOM 669 N N . GLU A 1 86 ? 12.358 5.096 -3.739 1.00 75.38 86 GLU A N 1
ATOM 670 C CA . GLU A 1 86 ? 12.584 5.096 -5.185 1.00 75.38 86 GLU A CA 1
ATOM 671 C C . GLU A 1 86 ? 11.420 5.748 -5.948 1.00 75.38 86 GLU A C 1
ATOM 673 O O . GLU A 1 86 ? 11.642 6.556 -6.850 1.00 75.38 86 GLU A O 1
ATOM 678 N N . LEU A 1 87 ? 10.184 5.449 -5.542 1.00 74.81 87 LEU A N 1
ATOM 679 C CA . LEU A 1 87 ? 8.961 5.952 -6.161 1.00 74.81 87 LEU A CA 1
ATOM 680 C C . LEU A 1 87 ? 8.760 7.452 -5.949 1.00 74.81 87 LEU A C 1
ATOM 682 O O . LEU A 1 87 ? 8.397 8.153 -6.890 1.00 74.81 87 LEU A O 1
ATOM 686 N N . PHE A 1 88 ? 8.962 7.945 -4.722 1.00 77.56 88 PHE A N 1
ATOM 687 C CA . PHE A 1 88 ? 8.568 9.311 -4.357 1.00 77.56 88 PHE A CA 1
ATOM 688 C C . PHE A 1 88 ? 9.739 10.266 -4.120 1.00 77.56 88 PHE A C 1
ATOM 690 O O . PHE A 1 88 ? 9.583 11.468 -4.324 1.00 77.56 88 PHE A O 1
ATOM 697 N N . TYR A 1 89 ? 10.894 9.763 -3.676 1.00 68.81 89 TYR A N 1
ATOM 698 C CA . TYR A 1 89 ? 12.029 10.592 -3.248 1.00 68.81 89 TYR A CA 1
ATOM 699 C C . TYR A 1 89 ? 13.217 10.553 -4.210 1.00 68.81 89 TYR A C 1
ATOM 701 O O . TYR A 1 89 ? 14.136 11.361 -4.072 1.00 68.81 89 TYR A O 1
ATOM 709 N N . SER A 1 90 ? 13.219 9.649 -5.192 1.00 63.22 90 SER A N 1
ATOM 710 C CA . SER A 1 90 ? 14.274 9.610 -6.198 1.00 63.22 90 SER A CA 1
ATOM 711 C C . SER A 1 90 ? 14.247 10.886 -7.038 1.00 63.22 90 SER A C 1
ATOM 713 O O . SER A 1 90 ? 13.227 11.231 -7.634 1.00 63.22 90 SER A O 1
ATOM 715 N N . SER A 1 91 ? 15.391 11.567 -7.136 1.00 55.88 91 SER A N 1
ATOM 716 C CA . SER A 1 91 ? 15.573 12.772 -7.961 1.00 55.88 91 SER A CA 1
ATOM 717 C C . SER A 1 91 ? 15.274 12.536 -9.443 1.00 55.88 91 SER A C 1
ATOM 719 O O . SER A 1 91 ? 15.046 13.484 -10.189 1.00 55.88 91 SER A O 1
ATOM 721 N N . THR A 1 92 ? 15.292 11.275 -9.876 1.00 54.75 92 THR A N 1
ATOM 722 C CA . THR A 1 92 ? 14.967 10.876 -11.246 1.00 54.75 92 THR A CA 1
ATOM 723 C C . THR A 1 92 ? 13.479 10.578 -11.422 1.00 54.75 92 THR A C 1
ATOM 725 O O . THR A 1 92 ? 13.071 10.450 -12.569 1.00 54.75 92 THR A O 1
ATOM 728 N N . ASN A 1 93 ? 12.702 10.476 -10.325 1.00 60.41 93 ASN A N 1
ATOM 729 C CA . ASN A 1 93 ? 11.302 10.029 -10.245 1.00 60.41 93 ASN A CA 1
ATOM 730 C C . ASN A 1 93 ? 10.902 9.270 -11.514 1.00 60.41 93 ASN A C 1
ATOM 732 O O . ASN A 1 93 ? 10.148 9.771 -12.348 1.00 60.41 93 ASN A O 1
ATOM 736 N N . LEU A 1 94 ? 11.530 8.101 -11.698 1.00 54.38 94 LEU A N 1
ATOM 737 C CA . LEU A 1 94 ? 11.525 7.349 -12.959 1.00 54.38 94 LEU A CA 1
ATOM 738 C C . LEU A 1 94 ? 10.101 7.042 -13.443 1.00 54.38 94 LEU A C 1
ATOM 740 O O . LEU A 1 94 ? 9.875 6.847 -14.634 1.00 54.38 94 LEU A O 1
ATOM 744 N N . TYR A 1 95 ? 9.148 7.048 -12.512 1.00 63.56 95 TYR A N 1
ATOM 745 C CA . TYR A 1 95 ? 7.743 6.741 -12.732 1.00 63.56 95 TYR A CA 1
ATOM 746 C C . TYR A 1 95 ? 6.838 7.984 -12.716 1.00 63.56 95 TYR A C 1
ATOM 748 O O . TYR A 1 95 ? 5.654 7.885 -13.028 1.00 63.56 95 TYR A O 1
ATOM 756 N N . GLY A 1 96 ? 7.367 9.160 -12.361 1.00 64.75 96 GLY A N 1
ATOM 757 C CA . GLY A 1 96 ? 6.614 10.412 -12.239 1.00 64.75 96 GLY A CA 1
ATOM 758 C C . GLY A 1 96 ? 5.464 10.346 -11.229 1.00 64.75 96 GLY A C 1
ATOM 759 O O . GLY A 1 96 ? 4.507 11.116 -11.341 1.00 64.75 96 GLY A O 1
ATOM 760 N N . LEU A 1 97 ? 5.520 9.409 -10.279 1.00 71.62 97 LEU A N 1
ATOM 761 C CA . LEU A 1 97 ? 4.442 9.152 -9.335 1.00 71.62 97 LEU A CA 1
ATOM 762 C C . LEU A 1 97 ? 4.553 10.115 -8.155 1.00 71.62 97 LEU A C 1
ATOM 764 O O . LEU A 1 97 ? 5.601 10.260 -7.527 1.00 71.62 97 LEU A O 1
ATOM 768 N N . GLN A 1 98 ? 3.443 10.783 -7.858 1.00 78.75 98 GLN A N 1
ATOM 769 C CA . GLN A 1 98 ? 3.293 11.599 -6.659 1.00 78.75 98 GLN A CA 1
ATOM 770 C C . GLN A 1 98 ? 2.489 10.819 -5.633 1.00 78.75 98 GLN A C 1
ATOM 772 O O . GLN A 1 98 ? 1.487 10.194 -5.983 1.00 78.75 98 GLN A O 1
ATOM 777 N N . LYS A 1 99 ? 2.919 10.884 -4.373 1.00 79.38 99 LYS A N 1
ATOM 778 C CA . LYS A 1 99 ? 2.279 10.171 -3.268 1.00 79.38 99 LYS A CA 1
ATOM 779 C C . LYS A 1 99 ? 0.794 10.519 -3.161 1.00 79.38 99 LYS A C 1
ATOM 781 O O . LYS A 1 99 ? -0.030 9.614 -3.182 1.00 79.38 99 LYS A O 1
ATOM 786 N N . ASP A 1 100 ? 0.466 11.808 -3.163 1.00 77.75 100 ASP A N 1
ATOM 787 C CA . ASP A 1 100 ? -0.912 12.304 -3.078 1.00 77.75 100 ASP A CA 1
ATOM 788 C C . ASP A 1 100 ? -1.762 11.900 -4.295 1.00 77.75 100 ASP A C 1
ATOM 790 O O . ASP A 1 100 ? -2.921 11.520 -4.153 1.00 77.75 100 ASP A O 1
ATOM 794 N N . GLN A 1 101 ? -1.189 11.916 -5.508 1.00 81.06 101 GLN A N 1
ATOM 795 C CA . GLN A 1 101 ? -1.919 11.473 -6.704 1.00 81.06 101 GLN A CA 1
ATOM 796 C C . GLN A 1 101 ? -2.165 9.966 -6.706 1.00 81.06 101 GLN A C 1
ATOM 798 O O . GLN A 1 101 ? -3.225 9.528 -7.147 1.00 81.06 101 GLN A O 1
ATOM 803 N N . LEU A 1 102 ? -1.187 9.172 -6.260 1.00 82.25 102 LEU A N 1
ATOM 804 C CA . LEU A 1 102 ? -1.330 7.724 -6.163 1.00 82.25 102 LEU A CA 1
ATOM 805 C C . LEU A 1 102 ? -2.352 7.354 -5.085 1.00 82.25 102 LEU A C 1
ATOM 807 O O . LEU A 1 102 ? -3.182 6.488 -5.329 1.00 82.25 102 LEU A O 1
ATOM 811 N N . GLU A 1 103 ? -2.320 8.031 -3.938 1.00 85.25 103 GLU A N 1
ATOM 812 C CA . GLU A 1 103 ? -3.304 7.877 -2.865 1.00 85.25 103 GLU A CA 1
ATOM 813 C C . GLU A 1 103 ? -4.725 8.127 -3.380 1.00 85.25 103 GLU A C 1
ATOM 815 O O . GLU A 1 103 ? -5.562 7.228 -3.303 1.00 85.25 103 GLU A O 1
ATOM 820 N N . ALA A 1 104 ? -4.973 9.293 -3.989 1.00 83.31 104 ALA A N 1
ATOM 821 C CA . ALA A 1 104 ? -6.272 9.618 -4.577 1.00 83.31 104 ALA A CA 1
ATOM 822 C C . ALA A 1 104 ? -6.677 8.594 -5.648 1.00 83.31 104 ALA A C 1
ATOM 824 O O . ALA A 1 104 ? -7.766 8.032 -5.584 1.00 83.31 104 ALA A O 1
ATOM 825 N N . SER A 1 105 ? -5.762 8.256 -6.564 1.00 85.31 105 SER A N 1
ATOM 826 C CA . SER A 1 105 ? -6.040 7.291 -7.633 1.00 85.31 105 SER A CA 1
ATOM 827 C C . SER A 1 105 ? -6.402 5.911 -7.087 1.00 85.31 105 SER A C 1
ATOM 829 O O . SER A 1 105 ? -7.293 5.277 -7.631 1.00 85.31 105 SER A O 1
ATOM 831 N N . LEU A 1 106 ? -5.743 5.429 -6.028 1.00 84.81 106 LEU A N 1
ATOM 832 C CA . LEU A 1 106 ? -6.047 4.134 -5.412 1.00 84.81 106 LEU A CA 1
ATOM 833 C C . LEU A 1 106 ? -7.391 4.145 -4.688 1.00 84.81 106 LEU A C 1
ATOM 835 O O . LEU A 1 106 ? -8.144 3.185 -4.809 1.00 84.81 106 LEU A O 1
ATOM 839 N N . LEU A 1 107 ? -7.702 5.222 -3.965 1.00 83.25 107 LEU A N 1
ATOM 840 C CA . LEU A 1 107 ? -8.977 5.370 -3.261 1.00 83.25 107 LEU A CA 1
ATOM 841 C C . LEU A 1 107 ? -10.156 5.517 -4.234 1.00 83.25 107 LEU A C 1
ATOM 843 O O . LEU A 1 107 ? -11.231 4.974 -3.988 1.00 83.25 107 LEU A O 1
ATOM 847 N N . GLU A 1 108 ? -9.958 6.213 -5.351 1.00 83.56 108 GLU A N 1
ATOM 848 C CA . GLU A 1 108 ? -10.961 6.360 -6.410 1.00 83.56 108 GLU A CA 1
ATOM 849 C C . GLU A 1 108 ? -11.067 5.114 -7.306 1.00 83.56 108 GLU A C 1
ATOM 851 O O . GLU A 1 108 ? -12.030 4.972 -8.067 1.00 83.56 108 GLU A O 1
ATOM 856 N N . HIS A 1 109 ? -10.103 4.190 -7.233 1.00 82.00 109 HIS A N 1
ATOM 857 C CA . HIS A 1 109 ? -10.094 3.012 -8.086 1.00 82.00 109 HIS A CA 1
ATOM 858 C C . HIS A 1 109 ? -10.962 1.883 -7.521 1.00 82.00 109 HIS A C 1
ATOM 860 O O . HIS A 1 109 ? -10.624 1.210 -6.548 1.00 82.00 109 HIS A O 1
ATOM 866 N N . GLY A 1 110 ? -12.080 1.633 -8.206 1.00 80.06 110 GLY A N 1
ATOM 867 C CA . GLY A 1 110 ? -12.947 0.488 -7.944 1.00 80.06 110 GLY A CA 1
ATOM 868 C C . GLY A 1 110 ? -13.660 0.587 -6.596 1.00 80.06 110 GLY A C 1
ATOM 869 O O . GLY A 1 110 ? -14.378 1.553 -6.327 1.00 80.06 110 GLY A O 1
ATOM 870 N N . ASP A 1 111 ? -13.489 -0.442 -5.769 1.00 84.06 111 ASP A N 1
ATOM 871 C CA . ASP A 1 111 ? -14.108 -0.558 -4.447 1.00 84.06 111 ASP A CA 1
ATOM 872 C C . ASP A 1 111 ? -13.093 -0.403 -3.303 1.00 84.06 111 ASP A C 1
ATOM 874 O O . ASP A 1 111 ? -13.475 -0.528 -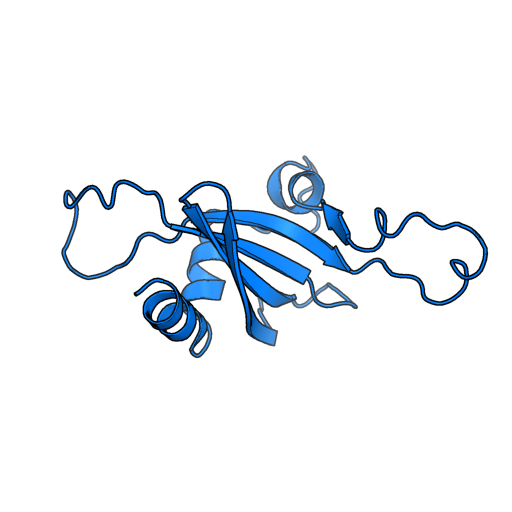2.146 1.00 84.06 111 ASP A O 1
ATOM 878 N N . VAL A 1 112 ? -11.830 -0.051 -3.590 1.00 86.00 112 VAL A N 1
ATOM 879 C CA . VAL A 1 112 ? -10.752 0.028 -2.585 1.00 86.00 112 VAL A CA 1
ATOM 880 C C . VAL A 1 112 ? -11.141 0.913 -1.403 1.00 86.00 112 VAL A C 1
ATOM 882 O O . VAL A 1 112 ? -11.057 0.473 -0.262 1.00 86.00 112 VAL A O 1
ATOM 885 N N . LYS A 1 113 ? -11.623 2.140 -1.646 1.00 84.00 113 LYS A N 1
ATOM 886 C CA . LYS A 1 113 ? -12.076 3.029 -0.563 1.00 84.00 113 LYS A CA 1
ATOM 887 C C . LYS A 1 113 ? -13.184 2.395 0.279 1.00 84.00 113 LYS A C 1
ATOM 889 O O . LYS A 1 113 ? -13.125 2.491 1.498 1.00 84.00 113 LYS A O 1
ATOM 894 N N . ARG A 1 114 ? -14.140 1.704 -0.347 1.00 83.00 114 ARG A N 1
ATOM 895 C CA . ARG A 1 114 ? -15.241 1.031 0.358 1.00 83.00 114 ARG A CA 1
ATOM 896 C C . ARG A 1 114 ? -14.740 -0.148 1.189 1.00 83.00 114 ARG A C 1
ATOM 898 O O . ARG A 1 114 ? -15.066 -0.223 2.365 1.00 83.00 114 ARG A O 1
ATOM 905 N N . GLU A 1 115 ? -13.878 -0.996 0.631 1.00 84.88 115 GLU A N 1
ATOM 906 C CA . GLU A 1 115 ? -13.259 -2.113 1.355 1.00 84.88 115 GLU A CA 1
ATOM 907 C C . GLU A 1 115 ? -12.416 -1.630 2.547 1.00 84.88 115 GLU A C 1
ATOM 909 O O . GLU A 1 115 ? -12.439 -2.232 3.624 1.00 84.88 115 GLU A O 1
ATOM 914 N N . LEU A 1 116 ? -11.697 -0.513 2.381 1.00 83.12 116 LEU A N 1
ATOM 915 C CA . LEU A 1 116 ? -10.994 0.150 3.475 1.00 83.12 116 LEU A CA 1
ATOM 916 C C . LEU A 1 116 ? -11.989 0.690 4.514 1.00 83.12 116 LEU A C 1
ATOM 918 O O . LEU A 1 116 ? -11.802 0.479 5.703 1.00 83.12 116 LEU A O 1
ATOM 922 N N . GLU A 1 117 ? -13.077 1.350 4.128 1.00 82.81 117 GLU A N 1
ATOM 923 C CA . GLU A 1 117 ? -14.073 1.837 5.093 1.00 82.81 117 GLU A CA 1
ATOM 924 C C . GLU A 1 117 ? -14.730 0.694 5.877 1.00 82.81 117 GLU A C 1
ATOM 926 O O . GLU A 1 117 ? -14.801 0.765 7.105 1.00 82.81 117 GLU A O 1
ATOM 931 N N . GLU A 1 118 ? -15.125 -0.384 5.201 1.00 81.69 118 GLU A N 1
ATOM 932 C CA . GLU A 1 118 ? -15.744 -1.562 5.815 1.00 81.69 118 GLU A CA 1
ATOM 933 C C . GLU A 1 118 ? -14.781 -2.297 6.749 1.00 81.69 118 GLU A C 1
ATOM 935 O O . GLU A 1 118 ? -15.137 -2.640 7.877 1.00 81.69 118 GLU A O 1
ATOM 940 N N . GLY A 1 119 ? -13.533 -2.506 6.331 1.00 76.00 119 GLY A N 1
ATOM 941 C CA . GLY A 1 119 ? -12.552 -3.188 7.170 1.00 76.00 119 GLY A CA 1
ATOM 942 C C . GLY A 1 119 ? -12.022 -2.346 8.331 1.00 76.00 119 GLY A C 1
ATOM 943 O O . GLY A 1 119 ? -11.565 -2.881 9.353 1.00 76.00 119 GLY A O 1
ATOM 944 N N . PHE A 1 120 ? -12.098 -1.020 8.205 1.00 72.88 120 PHE A N 1
ATOM 945 C CA . PHE A 1 120 ? -11.716 -0.086 9.258 1.00 72.88 120 PHE A CA 1
ATOM 946 C C . PHE A 1 120 ? -12.879 0.355 10.152 1.00 72.88 120 PHE A C 1
ATOM 948 O O . PHE A 1 120 ? -12.645 1.136 11.085 1.00 72.88 120 PHE A O 1
ATOM 955 N N . SER A 1 121 ? -14.092 -0.134 9.880 1.00 64.94 121 SER A N 1
ATOM 956 C CA . SER A 1 121 ? -15.266 0.025 10.737 1.00 64.94 121 SER A CA 1
ATOM 957 C C . SER A 1 121 ? -15.153 -0.742 12.055 1.00 64.94 121 SER A C 1
ATOM 959 O O . SER A 1 121 ? -14.186 -1.526 12.245 1.00 64.94 121 SER A O 1
#